Protein AF-A0A1G3SXF5-F1 (afdb_monomer_lite)

Radius of gyration: 14.96 Å; chains: 1; bounding box: 31×31×41 Å

Structure (mmCIF, N/CA/C/O backbone):
data_AF-A0A1G3SXF5-F1
#
_entry.id   AF-A0A1G3SXF5-F1
#
loop_
_atom_site.group_PDB
_atom_site.id
_atom_site.type_symbol
_atom_site.label_atom_id
_atom_site.label_alt_id
_atom_site.label_comp_id
_atom_site.label_asym_id
_atom_site.label_entity_id
_atom_site.label_seq_id
_atom_site.pdbx_PDB_ins_code
_atom_site.Cartn_x
_atom_site.Cartn_y
_atom_site.Cartn_z
_atom_site.occupancy
_atom_site.B_iso_or_equiv
_atom_site.auth_seq_id
_atom_site.auth_comp_id
_atom_site.auth_asym_id
_atom_site.auth_atom_id
_atom_site.pdbx_PDB_model_num
ATOM 1 N N . MET A 1 1 ? -14.128 -3.534 8.309 1.00 90.12 1 MET A N 1
ATOM 2 C CA . MET A 1 1 ? -13.345 -2.350 7.919 1.00 90.12 1 MET A CA 1
ATOM 3 C C . MET A 1 1 ? -12.128 -2.811 7.131 1.00 90.12 1 MET A C 1
ATOM 5 O O . MET A 1 1 ? -11.445 -3.719 7.588 1.00 90.12 1 MET A O 1
ATOM 9 N N . LYS A 1 2 ? -11.899 -2.254 5.943 1.00 96.25 2 LYS A N 1
ATOM 10 C CA . LYS A 1 2 ? -10.782 -2.554 5.041 1.00 96.25 2 LYS A CA 1
ATOM 11 C C . LYS A 1 2 ? -9.884 -1.325 4.958 1.00 96.25 2 LYS A C 1
ATOM 13 O O . LYS A 1 2 ? -10.366 -0.247 4.630 1.00 96.25 2 LYS A O 1
ATOM 18 N N . ILE A 1 3 ? -8.596 -1.487 5.227 1.00 97.44 3 ILE A N 1
ATOM 19 C CA . ILE A 1 3 ? -7.636 -0.379 5.251 1.00 97.44 3 ILE A CA 1
ATOM 20 C C . ILE A 1 3 ? -6.487 -0.707 4.310 1.00 97.44 3 ILE A C 1
ATOM 22 O O . ILE A 1 3 ? -5.937 -1.806 4.375 1.00 97.44 3 ILE A O 1
ATOM 26 N N . LEU A 1 4 ? -6.134 0.239 3.442 1.00 97.38 4 LEU A N 1
ATOM 27 C CA . LEU A 1 4 ? -5.012 0.116 2.520 1.00 97.38 4 LEU A CA 1
ATOM 28 C C . LEU A 1 4 ? -3.864 1.027 2.948 1.00 97.38 4 LEU A C 1
ATOM 30 O O . LEU A 1 4 ? -4.018 2.243 3.012 1.00 97.38 4 LEU A O 1
ATOM 34 N N . TYR A 1 5 ? -2.696 0.426 3.150 1.00 96.88 5 TYR A N 1
ATOM 35 C CA . TYR A 1 5 ? -1.423 1.116 3.319 1.00 96.88 5 TYR A CA 1
ATOM 36 C C . TYR A 1 5 ? -0.554 0.878 2.085 1.00 96.88 5 TYR A C 1
ATOM 38 O O . TYR A 1 5 ? -0.151 -0.257 1.824 1.00 96.88 5 TYR A O 1
ATOM 46 N N . PHE A 1 6 ? -0.237 1.930 1.331 1.00 94.25 6 PHE A N 1
ATOM 47 C CA . PHE A 1 6 ? 0.629 1.835 0.154 1.00 94.25 6 PHE A CA 1
ATOM 48 C C . PHE A 1 6 ? 1.796 2.823 0.232 1.00 94.25 6 PHE A C 1
ATOM 50 O O . PHE A 1 6 ? 1.805 3.761 1.025 1.00 94.25 6 PHE A O 1
ATOM 57 N N . GLY A 1 7 ? 2.830 2.581 -0.569 1.00 90.56 7 GLY A N 1
ATOM 58 C CA . GLY A 1 7 ? 4.025 3.417 -0.607 1.00 90.56 7 GLY A CA 1
ATOM 59 C C . GLY A 1 7 ? 5.252 2.650 -1.083 1.00 90.56 7 GLY A C 1
ATOM 60 O O . GLY A 1 7 ? 5.224 1.420 -1.219 1.00 90.56 7 GLY A O 1
ATOM 61 N N . GLY A 1 8 ? 6.340 3.387 -1.305 1.00 85.00 8 GLY A N 1
ATOM 62 C CA . GLY A 1 8 ? 7.594 2.856 -1.835 1.00 85.00 8 GLY A CA 1
ATOM 63 C C . GLY A 1 8 ? 8.226 1.748 -0.984 1.00 85.00 8 GLY A C 1
ATOM 64 O O . GLY A 1 8 ? 7.801 1.433 0.136 1.00 85.00 8 GLY A O 1
ATOM 65 N N . GLN A 1 9 ? 9.265 1.116 -1.521 1.00 82.50 9 GLN A N 1
ATOM 66 C CA . GLN A 1 9 ? 10.055 0.156 -0.759 1.00 82.50 9 GLN A CA 1
ATOM 67 C C . GLN A 1 9 ? 10.669 0.826 0.480 1.00 82.50 9 GLN A C 1
ATOM 69 O O . GLN A 1 9 ? 11.062 1.987 0.434 1.00 82.50 9 GLN A O 1
ATOM 74 N N . LYS A 1 10 ? 10.714 0.096 1.606 1.00 82.25 10 LYS A N 1
ATOM 75 C CA . LYS A 1 10 ? 11.229 0.591 2.899 1.00 82.25 10 LYS A CA 1
ATOM 76 C C . LYS A 1 10 ? 10.547 1.878 3.405 1.00 82.25 10 LYS A C 1
ATOM 78 O O . LYS A 1 10 ? 11.092 2.558 4.264 1.00 82.25 10 LYS A O 1
ATOM 83 N N . SER A 1 11 ? 9.334 2.194 2.941 1.00 89.38 11 SER A N 1
ATOM 84 C CA . SER A 1 11 ? 8.611 3.391 3.390 1.00 89.38 11 SER A CA 1
ATOM 85 C C . SER A 1 11 ? 8.097 3.322 4.829 1.00 89.38 11 SER A C 1
ATOM 87 O O . SER A 1 11 ? 7.713 4.354 5.358 1.00 89.38 11 SER A O 1
ATOM 89 N N . GLY A 1 12 ? 8.058 2.141 5.457 1.00 93.25 12 GLY A N 1
ATOM 90 C CA . GLY A 1 12 ? 7.466 1.937 6.788 1.00 93.25 12 GLY A CA 1
ATOM 91 C C . GLY A 1 12 ? 5.990 1.514 6.774 1.00 93.25 12 GLY A C 1
ATOM 92 O O . GLY A 1 12 ? 5.394 1.359 7.836 1.00 93.25 12 GLY A O 1
ATOM 93 N N . LYS A 1 13 ? 5.402 1.272 5.591 1.00 95.06 13 LYS A N 1
ATOM 94 C CA . LYS A 1 13 ? 3.985 0.884 5.447 1.00 95.06 13 LYS A CA 1
ATOM 95 C C . LYS A 1 13 ? 3.564 -0.334 6.280 1.00 95.06 13 LYS A C 1
ATOM 97 O O . LYS A 1 13 ? 2.496 -0.294 6.875 1.00 95.06 13 LYS A O 1
ATOM 102 N N . SER A 1 14 ? 4.391 -1.381 6.364 1.00 93.06 14 SER A N 1
ATOM 103 C CA . SER A 1 14 ? 4.064 -2.586 7.144 1.00 93.06 14 SER A CA 1
ATOM 104 C C . SER A 1 14 ? 3.985 -2.284 8.639 1.00 93.06 14 SER A C 1
ATOM 106 O O . SER A 1 14 ? 3.010 -2.652 9.278 1.00 93.06 14 SER A O 1
ATOM 108 N N . THR A 1 15 ? 4.946 -1.524 9.174 1.00 95.00 15 THR A N 1
ATOM 109 C CA . THR A 1 15 ? 4.975 -1.131 10.590 1.00 95.00 15 THR A CA 1
ATOM 110 C C . THR A 1 15 ? 3.733 -0.332 10.987 1.00 95.00 15 THR A C 1
ATOM 112 O O . THR A 1 15 ? 3.130 -0.606 12.023 1.00 95.00 15 THR A O 1
ATOM 115 N N . LEU A 1 16 ? 3.320 0.631 10.158 1.00 97.44 16 LEU A N 1
ATOM 116 C CA . LEU A 1 16 ? 2.123 1.436 10.423 1.00 97.44 16 LEU A CA 1
ATOM 117 C C . LEU A 1 16 ? 0.836 0.612 10.276 1.00 97.44 16 LEU A C 1
ATOM 119 O O . LEU A 1 16 ? -0.049 0.705 11.126 1.00 97.44 16 LEU A O 1
ATOM 123 N N . ALA A 1 17 ? 0.757 -0.252 9.260 1.00 95.75 17 ALA A N 1
ATOM 124 C CA . ALA A 1 17 ? -0.379 -1.151 9.071 1.00 95.75 17 ALA A CA 1
ATOM 125 C C . ALA A 1 17 ? -0.545 -2.132 10.244 1.00 95.75 17 ALA A C 1
ATOM 127 O O . ALA A 1 17 ? -1.662 -2.350 10.709 1.00 95.75 17 ALA A O 1
ATOM 128 N N . GLU A 1 18 ? 0.553 -2.690 10.757 1.00 95.19 18 GLU A N 1
ATOM 129 C CA . GLU A 1 18 ? 0.559 -3.568 11.931 1.00 95.19 18 GLU A CA 1
ATOM 130 C C . GLU A 1 18 ? 0.107 -2.827 13.193 1.00 95.19 18 GLU A C 1
ATOM 132 O O . GLU A 1 18 ? -0.760 -3.320 13.917 1.00 95.19 18 GLU A O 1
ATOM 137 N N . ALA A 1 19 ? 0.630 -1.620 13.433 1.00 96.12 19 ALA A N 1
ATOM 138 C CA . ALA A 1 19 ? 0.219 -0.790 14.564 1.00 96.12 19 ALA A CA 1
ATOM 139 C C . ALA A 1 19 ? -1.282 -0.464 14.509 1.00 96.12 19 ALA A C 1
ATOM 141 O O . ALA A 1 19 ? -1.991 -0.607 15.509 1.00 96.12 19 ALA A O 1
ATOM 142 N N . LYS A 1 20 ? -1.793 -0.098 13.326 1.00 96.12 20 LYS A N 1
ATOM 143 C CA . LYS A 1 20 ? -3.220 0.145 13.106 1.00 96.12 20 LYS A CA 1
ATOM 144 C C . LYS A 1 20 ? -4.036 -1.122 13.349 1.00 96.12 20 LYS A C 1
ATOM 146 O O . LYS A 1 20 ? -5.009 -1.053 14.094 1.00 96.12 20 LYS A O 1
ATOM 151 N N . ALA A 1 21 ? -3.629 -2.264 12.794 1.00 95.38 21 ALA A N 1
ATOM 152 C CA . ALA A 1 21 ? -4.310 -3.543 12.983 1.00 95.38 21 ALA A CA 1
ATOM 153 C C . ALA A 1 21 ? -4.411 -3.924 14.467 1.00 95.38 21 ALA A C 1
ATOM 155 O O . ALA A 1 21 ? -5.481 -4.317 14.921 1.00 95.38 21 ALA A O 1
ATOM 156 N N . LEU A 1 22 ? -3.335 -3.745 15.239 1.00 95.31 22 LEU A N 1
ATOM 157 C CA . LEU A 1 22 ? -3.340 -3.975 16.685 1.00 95.31 22 LEU A CA 1
ATOM 158 C C . LEU A 1 22 ? -4.266 -3.004 17.429 1.00 95.31 22 LEU A C 1
ATOM 160 O O . LEU A 1 22 ? -4.955 -3.421 18.352 1.00 95.31 22 LEU A O 1
ATOM 164 N N . SER A 1 23 ? -4.314 -1.732 17.025 1.00 95.38 23 SER A N 1
ATOM 165 C CA . SER A 1 23 ? -5.154 -0.726 17.692 1.00 95.38 23 SER A CA 1
ATOM 166 C C . SER A 1 23 ? -6.662 -0.931 17.505 1.00 95.38 23 SER A C 1
ATOM 168 O O . SER A 1 23 ? -7.439 -0.474 18.339 1.00 95.38 23 SER A O 1
ATOM 170 N N . ILE A 1 24 ? -7.081 -1.583 16.414 1.00 95.06 24 ILE A N 1
ATOM 171 C CA . ILE A 1 24 ? -8.499 -1.757 16.049 1.00 95.06 24 ILE A CA 1
ATOM 172 C C . ILE A 1 24 ? -9.022 -3.172 16.311 1.00 95.06 24 ILE A C 1
ATOM 174 O O . ILE A 1 24 ? -10.199 -3.434 16.076 1.00 95.06 24 ILE A O 1
ATOM 178 N N . SER A 1 25 ? -8.147 -4.104 16.688 1.00 93.62 25 SER A N 1
ATOM 179 C CA . SER A 1 25 ? -8.499 -5.514 16.803 1.00 93.62 25 SER A CA 1
ATOM 180 C C . SER A 1 25 ? -8.769 -5.888 18.253 1.00 93.62 25 SER A C 1
ATOM 182 O O . SER A 1 25 ? -7.869 -5.862 19.086 1.00 93.62 25 SER A O 1
ATOM 184 N N . ASP A 1 26 ? -9.996 -6.324 18.531 1.00 92.56 26 ASP A N 1
ATOM 185 C CA . ASP A 1 26 ? -10.373 -6.901 19.830 1.00 92.56 26 ASP A CA 1
ATOM 186 C C . ASP A 1 26 ? -9.804 -8.319 20.023 1.00 92.56 26 ASP A C 1
ATOM 188 O O . ASP A 1 26 ? -9.728 -8.843 21.135 1.00 92.56 26 ASP A O 1
ATOM 192 N N . GLN A 1 27 ? -9.419 -8.968 18.921 1.00 91.94 27 GLN A N 1
ATOM 193 C CA . GLN A 1 27 ? -8.867 -10.321 18.886 1.00 91.94 27 GLN A CA 1
ATOM 194 C C . GLN A 1 27 ? -7.435 -10.315 18.346 1.00 91.94 27 GLN A C 1
ATOM 196 O O . GLN A 1 27 ? -6.950 -9.316 17.822 1.00 91.94 27 GLN A O 1
ATOM 201 N N . LYS A 1 28 ? -6.727 -11.443 18.448 1.00 91.88 28 LYS A N 1
ATOM 202 C CA . LYS A 1 28 ? -5.377 -11.567 17.885 1.00 91.88 28 LYS A CA 1
ATOM 203 C C . LYS A 1 28 ? -5.432 -11.465 16.345 1.00 91.88 28 LYS A C 1
ATOM 205 O O . LYS A 1 28 ? -6.044 -12.340 15.731 1.00 91.88 28 LYS A O 1
ATOM 210 N N . PRO A 1 29 ? -4.782 -10.470 15.710 1.00 92.56 29 PRO A N 1
ATOM 211 C CA . PRO A 1 29 ? -4.728 -10.384 14.254 1.00 92.56 29 PRO A CA 1
ATOM 212 C C . PRO A 1 29 ? -3.788 -11.447 13.663 1.00 92.56 29 PRO A C 1
ATOM 214 O O . PRO A 1 29 ? -2.866 -11.931 14.326 1.00 92.56 29 PRO A O 1
ATOM 217 N N . TYR A 1 30 ? -4.010 -11.789 12.392 1.00 92.31 30 TYR A N 1
ATOM 218 C CA . TYR A 1 30 ? -3.187 -12.731 11.630 1.00 92.31 30 TYR A CA 1
ATOM 219 C C . TYR A 1 30 ? -2.447 -12.012 10.505 1.00 92.31 30 TYR A C 1
ATOM 221 O O . TYR A 1 30 ? -3.021 -11.173 9.813 1.00 92.31 30 TYR A O 1
ATOM 229 N N . TYR A 1 31 ? -1.182 -12.375 10.310 1.00 90.25 31 TYR A N 1
ATOM 230 C CA . TYR A 1 31 ? -0.349 -11.859 9.231 1.00 90.25 31 TYR A CA 1
ATOM 231 C C . TYR A 1 31 ? -0.289 -12.877 8.089 1.00 90.25 31 TYR A C 1
ATOM 233 O O . TYR A 1 31 ? 0.118 -14.020 8.305 1.00 90.25 31 TYR A O 1
ATOM 241 N N . LEU A 1 32 ? -0.686 -12.469 6.881 1.00 89.50 32 LEU A N 1
ATOM 242 C CA . LEU A 1 32 ? -0.590 -13.290 5.674 1.00 89.50 32 LEU A CA 1
ATOM 243 C C . LEU A 1 32 ? 0.568 -12.786 4.806 1.00 89.50 32 LEU A C 1
ATOM 245 O O . LEU A 1 32 ? 0.460 -11.745 4.161 1.00 89.50 32 LEU A O 1
ATOM 249 N N . ALA A 1 33 ? 1.669 -13.534 4.780 1.00 83.81 33 ALA A N 1
ATOM 250 C CA . ALA A 1 33 ? 2.784 -13.278 3.875 1.00 83.81 33 ALA A CA 1
ATOM 251 C C . ALA A 1 33 ? 2.533 -13.996 2.542 1.00 83.81 33 ALA A C 1
ATOM 253 O O . ALA A 1 33 ? 2.485 -15.222 2.504 1.00 83.81 33 ALA A O 1
ATOM 254 N N . THR A 1 34 ? 2.366 -13.241 1.456 1.00 81.31 34 THR A N 1
ATOM 255 C CA . THR A 1 34 ? 2.123 -13.787 0.106 1.00 81.31 34 THR A CA 1
ATOM 256 C C . THR A 1 34 ? 3.390 -13.903 -0.743 1.00 81.31 34 THR A C 1
ATOM 258 O O . THR A 1 34 ? 3.308 -14.296 -1.903 1.00 81.31 34 THR A O 1
ATOM 261 N N . TYR A 1 35 ? 4.550 -13.529 -0.197 1.00 74.06 35 TYR A N 1
ATOM 262 C CA . TYR A 1 35 ? 5.820 -13.611 -0.911 1.00 74.06 35 TYR A CA 1
ATOM 263 C C . TYR A 1 35 ? 6.291 -15.062 -1.011 1.00 74.06 35 TYR A C 1
ATOM 265 O O . TYR A 1 35 ? 6.355 -15.762 0.001 1.00 74.06 35 TYR A O 1
ATOM 273 N N . ASP A 1 36 ? 6.655 -15.476 -2.221 1.00 65.75 36 ASP A N 1
ATOM 274 C CA . ASP A 1 36 ? 7.250 -16.778 -2.484 1.00 65.75 36 ASP A CA 1
ATOM 275 C C . ASP A 1 36 ? 8.774 -16.646 -2.586 1.00 65.75 36 ASP A C 1
ATOM 277 O O . ASP A 1 36 ? 9.303 -15.951 -3.454 1.00 65.75 36 ASP A O 1
ATOM 281 N N . THR A 1 37 ? 9.492 -17.308 -1.680 1.00 61.75 37 THR A N 1
ATOM 282 C CA . THR A 1 37 ? 10.959 -17.310 -1.647 1.00 61.75 37 THR A CA 1
ATOM 283 C C . THR A 1 37 ? 11.577 -18.286 -2.650 1.00 61.75 37 THR A C 1
ATOM 285 O O . THR A 1 37 ? 12.801 -18.294 -2.793 1.00 61.75 37 THR A O 1
ATOM 288 N N . SER A 1 38 ? 10.785 -19.102 -3.358 1.00 62.91 38 SER A N 1
ATOM 289 C CA . SER A 1 38 ? 11.305 -20.171 -4.220 1.00 6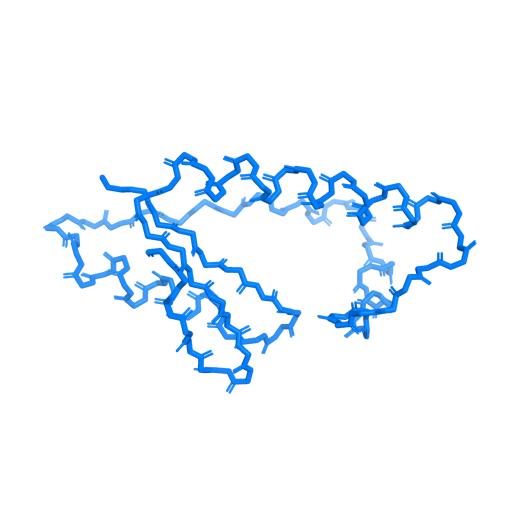2.91 38 SER A CA 1
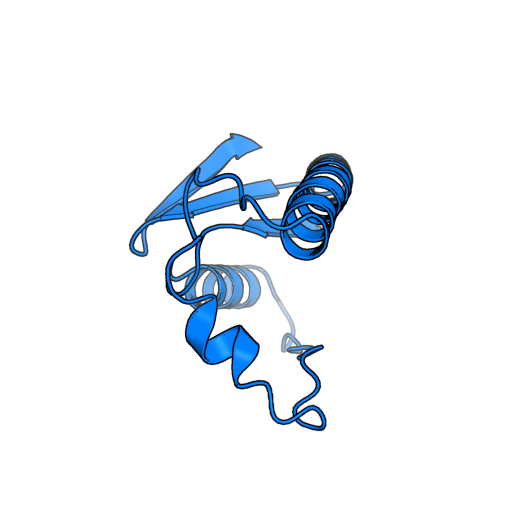ATOM 290 C C . SER A 1 38 ? 11.997 -19.692 -5.499 1.00 62.91 38 SER A C 1
ATOM 292 O O . SER A 1 38 ? 12.616 -20.502 -6.184 1.00 62.91 38 SER A O 1
ATOM 294 N N . PHE A 1 39 ? 11.893 -18.407 -5.846 1.00 60.81 39 PHE A N 1
ATOM 295 C CA . PHE A 1 39 ? 12.324 -17.897 -7.151 1.00 60.81 39 PHE A CA 1
ATOM 296 C C . PHE A 1 39 ? 13.748 -17.331 -7.211 1.00 60.81 39 PHE A C 1
ATOM 298 O O . PHE A 1 39 ? 14.160 -16.936 -8.294 1.00 60.81 39 PHE A O 1
ATOM 305 N N . GLY A 1 40 ? 14.517 -17.319 -6.110 1.00 57.00 40 GLY A N 1
ATOM 306 C CA . GLY A 1 40 ? 15.899 -16.806 -6.133 1.00 57.00 40 GLY A CA 1
ATOM 307 C C . GLY A 1 40 ? 15.966 -15.394 -6.726 1.00 57.00 40 GLY A C 1
ATOM 308 O O . GLY A 1 40 ? 16.652 -15.167 -7.717 1.00 57.00 40 GLY A O 1
ATOM 309 N N . ASP A 1 41 ? 15.149 -14.489 -6.181 1.00 59.75 41 ASP A N 1
ATOM 310 C CA . ASP A 1 41 ? 14.778 -13.228 -6.826 1.00 59.75 41 ASP A CA 1
ATOM 311 C C . ASP A 1 41 ? 15.881 -12.154 -6.714 1.00 59.75 41 ASP A C 1
ATOM 313 O O . ASP A 1 41 ? 15.777 -11.166 -5.979 1.00 59.75 41 ASP A O 1
ATOM 317 N N . ASP A 1 42 ? 16.966 -12.356 -7.464 1.00 59.88 42 ASP A N 1
ATOM 318 C CA . ASP A 1 42 ? 18.017 -11.356 -7.682 1.00 59.88 42 ASP A CA 1
ATOM 319 C C . ASP A 1 42 ? 17.442 -10.081 -8.332 1.00 59.88 42 ASP A C 1
ATOM 321 O O . ASP A 1 42 ? 17.961 -8.983 -8.138 1.00 59.88 42 ASP A O 1
ATOM 325 N N . GLU A 1 43 ? 16.322 -10.175 -9.050 1.00 52.25 43 GLU A N 1
ATOM 326 C CA . GLU A 1 43 ? 15.645 -9.038 -9.678 1.00 52.25 43 GLU A CA 1
ATOM 327 C C . GLU A 1 43 ? 14.975 -8.122 -8.638 1.00 52.25 43 GLU A C 1
ATOM 329 O O . GLU A 1 43 ? 15.048 -6.895 -8.745 1.00 52.25 43 GLU A O 1
ATOM 334 N N . MET A 1 44 ? 14.403 -8.68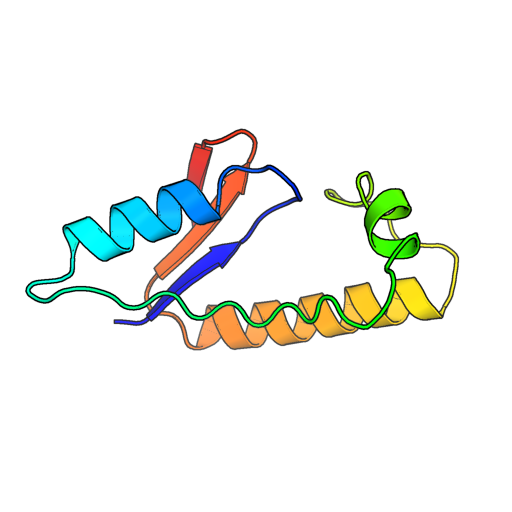3 -7.569 1.00 54.91 44 MET A N 1
ATOM 335 C CA . MET A 1 44 ? 13.910 -7.932 -6.409 1.00 54.91 44 MET A CA 1
ATOM 336 C C . MET A 1 44 ? 15.041 -7.188 -5.684 1.00 54.91 44 MET A C 1
ATOM 338 O O . MET A 1 44 ? 14.795 -6.132 -5.097 1.00 54.91 44 MET A O 1
ATOM 342 N N . SER A 1 45 ? 16.284 -7.675 -5.778 1.00 47.47 45 SER A N 1
ATOM 343 C CA . SER A 1 45 ? 17.469 -6.960 -5.282 1.00 47.47 45 SER A CA 1
ATOM 344 C C . SER A 1 45 ? 17.862 -5.758 -6.159 1.00 47.47 45 SER A C 1
ATOM 346 O O . SER A 1 45 ? 18.356 -4.755 -5.642 1.00 47.47 45 SER A O 1
ATOM 348 N N . VAL A 1 46 ? 17.561 -5.805 -7.463 1.00 48.03 46 VAL A N 1
ATOM 349 C CA . VAL A 1 46 ? 17.770 -4.705 -8.426 1.00 48.03 46 VAL A CA 1
ATOM 350 C C . VAL A 1 46 ? 16.625 -3.681 -8.380 1.00 48.03 46 VAL A C 1
ATOM 352 O O . VAL A 1 46 ? 16.851 -2.482 -8.528 1.00 48.03 46 VAL A O 1
ATOM 355 N N . ARG A 1 47 ? 15.390 -4.113 -8.096 1.00 52.62 47 ARG A N 1
ATOM 356 C CA . ARG A 1 47 ? 14.175 -3.270 -8.028 1.00 52.62 47 ARG A CA 1
ATOM 357 C C . ARG A 1 47 ? 14.110 -2.330 -6.809 1.00 52.62 47 ARG A C 1
ATOM 359 O O . ARG A 1 47 ? 13.123 -1.610 -6.652 1.00 52.62 47 ARG A O 1
ATOM 366 N N . ILE A 1 48 ? 15.168 -2.276 -5.992 1.00 52.59 48 ILE A N 1
ATOM 367 C CA . ILE A 1 48 ? 15.257 -1.505 -4.737 1.00 52.59 48 ILE A CA 1
ATOM 368 C C . ILE A 1 48 ? 15.231 0.028 -4.932 1.00 52.59 48 ILE A C 1
ATOM 370 O O . ILE A 1 48 ? 15.085 0.749 -3.947 1.00 52.59 48 ILE A O 1
ATOM 374 N N . ASP A 1 49 ? 15.250 0.540 -6.168 1.00 46.34 49 ASP A N 1
ATOM 375 C CA . ASP A 1 49 ? 15.351 1.988 -6.439 1.00 46.34 49 ASP A CA 1
ATOM 376 C C . ASP A 1 49 ? 14.182 2.617 -7.239 1.00 46.34 49 ASP A C 1
ATOM 378 O O . ASP A 1 49 ? 14.102 3.831 -7.391 1.00 46.34 49 ASP A O 1
ATOM 382 N N . VAL A 1 50 ? 13.197 1.843 -7.716 1.00 50.59 50 VAL A N 1
ATOM 383 C CA . VAL A 1 50 ? 12.088 2.377 -8.558 1.00 50.59 50 VAL A CA 1
ATOM 384 C C . VAL A 1 50 ? 10.877 2.897 -7.765 1.00 50.59 50 VAL A C 1
ATOM 386 O O . VAL A 1 50 ? 9.804 3.138 -8.316 1.00 50.59 50 VAL A O 1
ATOM 389 N N . GLY A 1 51 ? 11.036 3.113 -6.458 1.00 51.78 51 GLY A N 1
ATOM 390 C CA . GLY A 1 51 ? 9.95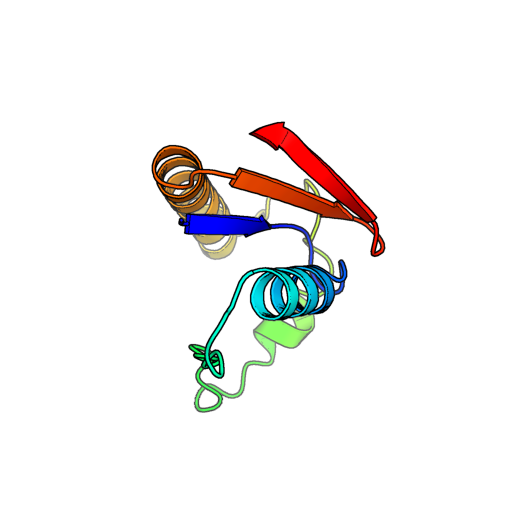1 3.414 -5.516 1.00 51.78 51 GLY A CA 1
ATOM 391 C C . GLY A 1 51 ? 9.205 4.741 -5.710 1.00 51.78 51 GLY A C 1
ATOM 392 O O . GLY A 1 51 ? 8.228 4.968 -4.998 1.00 51.78 51 GLY A O 1
ATOM 393 N N . THR A 1 52 ? 9.609 5.602 -6.648 1.00 47.25 52 THR A N 1
ATOM 394 C CA . THR A 1 52 ? 8.924 6.870 -6.943 1.00 47.25 52 THR A CA 1
ATOM 395 C C . THR A 1 52 ? 9.148 7.315 -8.392 1.00 47.25 52 THR A C 1
ATOM 397 O O . THR A 1 52 ? 10.231 7.769 -8.745 1.00 47.25 52 THR A O 1
ATOM 400 N N . GLY A 1 53 ? 8.104 7.246 -9.223 1.00 56.47 53 GLY A N 1
ATOM 401 C CA . GLY A 1 53 ? 7.963 8.076 -10.429 1.00 56.47 53 GLY A CA 1
ATOM 402 C C . GLY A 1 53 ? 8.828 7.744 -11.651 1.00 56.47 53 GLY A C 1
ATOM 403 O O . GLY A 1 53 ? 8.684 8.421 -12.666 1.00 56.47 53 GLY A O 1
ATOM 404 N N . VAL A 1 54 ? 9.687 6.723 -11.605 1.00 58.94 54 VAL A N 1
ATOM 405 C CA . VAL A 1 54 ? 10.483 6.324 -12.776 1.00 58.94 54 VAL A CA 1
ATOM 406 C C . VAL A 1 54 ? 9.724 5.274 -13.578 1.00 58.94 54 VAL A C 1
ATOM 408 O O . VAL A 1 54 ? 9.453 4.176 -13.100 1.00 58.94 54 VAL A O 1
ATOM 411 N N . ILE A 1 55 ? 9.377 5.626 -14.813 1.00 67.31 55 ILE A N 1
ATOM 412 C CA . ILE A 1 55 ? 8.793 4.709 -15.788 1.00 67.31 55 ILE A CA 1
ATOM 413 C C . ILE A 1 55 ? 9.920 3.824 -16.345 1.00 67.31 55 ILE A C 1
ATOM 415 O O . ILE A 1 55 ? 10.841 4.364 -16.962 1.00 67.31 55 ILE A O 1
ATOM 419 N N . PRO A 1 56 ? 9.866 2.491 -16.178 1.00 74.94 56 PRO A N 1
ATOM 420 C CA . PRO A 1 56 ? 10.874 1.606 -16.749 1.00 74.94 56 PRO A CA 1
ATOM 421 C C . PRO A 1 56 ? 10.854 1.645 -18.281 1.00 74.94 56 PRO A C 1
ATOM 423 O O . PRO A 1 56 ? 9.785 1.713 -18.896 1.00 74.94 56 PRO A O 1
ATOM 426 N N . ASN A 1 57 ? 12.038 1.575 -18.893 1.00 80.25 57 ASN A N 1
ATOM 427 C CA . ASN A 1 57 ? 12.181 1.515 -20.350 1.00 80.25 57 ASN A CA 1
ATOM 428 C C . ASN A 1 57 ? 11.925 0.106 -20.906 1.00 80.25 57 ASN A C 1
ATOM 430 O O . ASN A 1 57 ? 11.633 -0.037 -22.093 1.00 80.25 57 ASN A O 1
ATOM 434 N N . ASP A 1 58 ? 12.038 -0.937 -20.079 1.00 86.12 58 ASP A N 1
ATOM 435 C CA . ASP A 1 58 ? 11.764 -2.301 -20.508 1.00 86.12 58 ASP A CA 1
ATOM 436 C C . ASP A 1 58 ? 10.245 -2.602 -20.485 1.00 86.12 58 ASP A C 1
ATOM 438 O O . ASP A 1 58 ? 9.533 -2.220 -19.548 1.00 86.12 58 ASP A O 1
ATOM 442 N N . PRO A 1 59 ? 9.709 -3.306 -21.502 1.00 84.12 59 PRO A N 1
ATOM 443 C CA . PRO A 1 59 ? 8.269 -3.554 -21.608 1.00 84.12 59 PRO A CA 1
ATOM 444 C C . PRO A 1 59 ? 7.664 -4.359 -20.451 1.00 84.12 59 PRO A C 1
ATOM 446 O O . PRO A 1 59 ? 6.478 -4.203 -20.153 1.00 84.12 59 PRO A O 1
ATOM 449 N N . ILE A 1 60 ? 8.446 -5.241 -19.819 1.00 84.94 60 ILE A N 1
ATOM 450 C CA . ILE A 1 60 ? 7.966 -6.134 -18.757 1.00 84.94 60 ILE A CA 1
ATOM 451 C C . ILE A 1 60 ? 7.712 -5.329 -17.486 1.00 84.94 60 ILE A C 1
ATOM 453 O O . ILE A 1 60 ? 6.602 -5.352 -16.951 1.00 84.94 60 ILE A O 1
ATOM 457 N N . SER A 1 61 ? 8.704 -4.566 -17.037 1.00 76.75 61 SER A N 1
ATOM 458 C CA . SER A 1 61 ? 8.581 -3.715 -15.857 1.00 76.75 61 SER A CA 1
ATOM 459 C C . SER A 1 61 ? 7.562 -2.606 -16.083 1.00 76.75 61 SER A C 1
ATOM 461 O O . SER A 1 61 ? 6.824 -2.265 -15.159 1.00 76.75 61 SER A O 1
ATOM 463 N N . ARG A 1 62 ? 7.426 -2.097 -17.318 1.00 80.19 62 ARG A N 1
ATOM 464 C CA . ARG A 1 62 ? 6.354 -1.152 -17.647 1.00 80.19 62 ARG A CA 1
ATOM 465 C C . ARG A 1 62 ? 4.966 -1.760 -17.445 1.00 80.19 62 ARG A C 1
ATOM 467 O O . ARG A 1 62 ? 4.152 -1.167 -16.744 1.00 80.19 62 ARG A O 1
ATOM 474 N N . ARG A 1 63 ? 4.716 -2.961 -17.983 1.00 83.56 63 ARG A N 1
ATOM 475 C CA . ARG A 1 63 ? 3.448 -3.681 -17.761 1.00 83.56 63 ARG A CA 1
ATOM 476 C C . ARG A 1 63 ? 3.202 -3.957 -16.284 1.00 83.56 63 ARG A C 1
ATOM 478 O O . ARG A 1 63 ? 2.074 -3.822 -15.826 1.00 83.56 63 ARG A O 1
ATOM 485 N N . PHE A 1 64 ? 4.241 -4.326 -15.537 1.00 82.31 64 PHE A N 1
ATOM 486 C CA . PHE A 1 64 ? 4.134 -4.522 -14.094 1.00 82.31 64 PHE A CA 1
ATOM 487 C C . PHE A 1 64 ? 3.665 -3.246 -13.378 1.00 82.31 64 PHE A C 1
ATOM 489 O O . PHE A 1 64 ? 2.743 -3.312 -12.564 1.00 82.31 64 PHE A O 1
ATOM 496 N N . VAL A 1 65 ? 4.256 -2.089 -13.699 1.00 78.44 65 VAL A N 1
ATOM 497 C CA . VAL A 1 65 ? 3.841 -0.788 -13.148 1.00 78.44 65 VAL A CA 1
ATOM 498 C C . VAL A 1 65 ? 2.399 -0.457 -13.539 1.00 78.44 65 VAL A C 1
ATOM 500 O O . VAL A 1 65 ? 1.611 -0.097 -12.664 1.00 78.44 65 VAL A O 1
ATOM 503 N N . ASP A 1 66 ? 2.028 -0.636 -14.810 1.00 84.94 66 ASP A N 1
ATOM 504 C CA . ASP A 1 66 ? 0.672 -0.356 -15.292 1.00 84.94 66 ASP A CA 1
ATOM 505 C C . ASP A 1 66 ? -0.370 -1.236 -14.565 1.00 84.94 66 ASP A C 1
ATOM 507 O O . ASP A 1 66 ? -1.348 -0.720 -14.019 1.00 84.94 66 ASP A O 1
ATOM 511 N N . TYR A 1 67 ? -0.139 -2.553 -14.468 1.00 89.12 67 TYR A N 1
ATOM 512 C CA . TYR A 1 67 ? -1.043 -3.468 -13.758 1.00 89.12 67 TYR A CA 1
ATOM 513 C C . TYR A 1 67 ? -1.099 -3.195 -12.254 1.00 89.12 67 TYR A C 1
ATOM 515 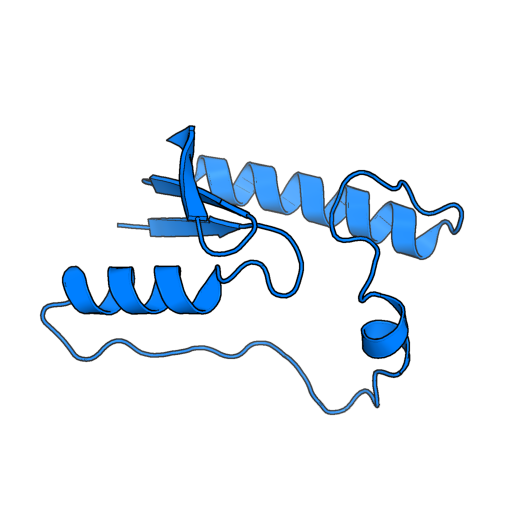O O . TYR A 1 67 ? -2.183 -3.226 -11.673 1.00 89.12 67 TYR A O 1
ATOM 523 N N . SER A 1 68 ? 0.035 -2.878 -11.625 1.00 85.44 68 SER A N 1
ATOM 524 C CA . SER A 1 68 ? 0.067 -2.488 -10.210 1.00 85.44 68 SER A CA 1
ATOM 525 C C . SER A 1 68 ? -0.764 -1.227 -9.964 1.00 85.44 68 SER A C 1
ATOM 527 O O . SER A 1 68 ? -1.466 -1.141 -8.960 1.00 85.44 68 SER A O 1
ATOM 529 N N . GLY A 1 69 ? -0.731 -0.271 -10.898 1.00 85.62 69 GLY A N 1
ATOM 530 C CA . GLY A 1 69 ? -1.542 0.942 -10.850 1.00 85.62 69 GLY A CA 1
ATOM 531 C C . GLY A 1 69 ? -3.042 0.667 -10.966 1.00 85.62 69 GLY A C 1
ATOM 532 O O . GLY A 1 69 ? -3.817 1.228 -10.193 1.00 85.62 69 GLY A O 1
ATOM 533 N N . VAL A 1 70 ? -3.458 -0.213 -11.883 1.00 91.31 70 VAL A N 1
ATOM 534 C CA . VAL A 1 70 ? -4.869 -0.629 -12.018 1.00 91.31 70 VAL A CA 1
ATOM 535 C C . VAL A 1 70 ? -5.344 -1.345 -10.753 1.00 91.31 70 VAL A C 1
ATOM 537 O O . VAL A 1 70 ? -6.364 -0.973 -10.182 1.00 91.31 70 VAL A O 1
ATOM 540 N N . ILE A 1 71 ? -4.573 -2.315 -10.256 1.00 91.62 71 ILE A N 1
ATOM 541 C CA . ILE A 1 71 ? -4.905 -3.044 -9.023 1.00 91.62 71 ILE A CA 1
ATOM 542 C C . ILE A 1 71 ? -4.978 -2.083 -7.830 1.00 91.62 71 ILE A C 1
ATOM 544 O O . ILE A 1 71 ? -5.902 -2.168 -7.027 1.00 91.62 71 ILE A O 1
ATOM 548 N N . GLY A 1 72 ? -4.037 -1.142 -7.721 1.00 91.56 72 GLY A N 1
ATOM 549 C CA . GLY A 1 72 ? -4.025 -0.137 -6.660 1.00 91.56 72 GLY A CA 1
ATOM 550 C C . GLY A 1 72 ? -5.277 0.743 -6.652 1.00 91.56 72 GLY A C 1
ATOM 551 O O . GLY A 1 72 ? -5.811 1.024 -5.580 1.00 91.56 72 GLY A O 1
ATOM 552 N N . GLN A 1 73 ? -5.779 1.130 -7.830 1.00 92.69 73 GLN A N 1
ATOM 553 C CA . GLN A 1 73 ? -7.027 1.892 -7.963 1.00 92.69 73 GLN A CA 1
ATOM 554 C C . GLN A 1 73 ? -8.239 1.084 -7.490 1.00 92.69 73 GLN A C 1
ATOM 556 O O . GLN A 1 73 ? -9.027 1.583 -6.685 1.00 92.69 73 GLN A O 1
ATOM 561 N N . GLU A 1 74 ? -8.351 -0.173 -7.921 1.00 97.00 74 GLU A N 1
ATOM 562 C CA . GLU A 1 74 ? -9.436 -1.066 -7.499 1.00 97.00 74 GLU A CA 1
ATOM 563 C C . GLU A 1 74 ? -9.409 -1.313 -5.983 1.00 97.00 74 GLU A C 1
ATOM 565 O O . GLU A 1 74 ? -10.436 -1.217 -5.309 1.00 97.00 74 GLU A O 1
ATOM 570 N N . LEU A 1 75 ? -8.222 -1.549 -5.410 1.00 95.50 75 LEU A N 1
ATOM 571 C CA . LEU A 1 75 ? -8.048 -1.705 -3.963 1.00 95.50 75 LEU A CA 1
ATOM 572 C C . LEU A 1 75 ? -8.460 -0.437 -3.201 1.00 95.50 75 LEU A C 1
ATOM 574 O O . LEU A 1 75 ? -9.207 -0.519 -2.226 1.00 95.50 75 LEU A O 1
ATOM 578 N N . ALA A 1 76 ? -8.022 0.740 -3.650 1.00 95.94 76 ALA A N 1
ATOM 579 C CA . ALA A 1 76 ? -8.390 2.009 -3.025 1.00 95.94 76 ALA A CA 1
ATOM 580 C C . ALA A 1 76 ? -9.906 2.274 -3.091 1.00 95.94 76 ALA A C 1
ATOM 582 O O . ALA A 1 76 ? -10.485 2.840 -2.157 1.00 95.94 76 ALA A O 1
ATOM 583 N N . HIS A 1 77 ? -10.568 1.837 -4.167 1.00 96.69 77 HIS A N 1
ATOM 584 C CA . HIS A 1 77 ? -12.014 1.962 -4.310 1.00 96.69 77 HIS A CA 1
ATOM 585 C C . HIS A 1 77 ? -12.766 1.146 -3.247 1.00 96.69 77 HIS A C 1
ATOM 587 O O . HIS A 1 77 ? -13.667 1.679 -2.595 1.00 96.69 77 HIS A O 1
ATOM 593 N N . ILE A 1 78 ? -12.354 -0.106 -3.015 1.00 97.50 78 ILE A N 1
ATOM 594 C CA . ILE A 1 78 ? -13.029 -1.026 -2.084 1.00 97.50 78 ILE A CA 1
ATOM 595 C C . ILE A 1 78 ? -12.641 -0.847 -0.607 1.00 97.50 78 ILE A C 1
ATOM 597 O O . ILE A 1 78 ? -13.297 -1.434 0.257 1.00 97.50 78 ILE A O 1
ATOM 601 N N . CYS A 1 79 ? -11.567 -0.112 -0.311 1.00 97.94 79 CYS A N 1
ATOM 602 C CA . CYS A 1 79 ? -11.107 0.150 1.054 1.00 97.94 79 CYS A CA 1
ATOM 603 C C . CYS A 1 79 ? -11.855 1.319 1.700 1.00 97.94 79 CYS A C 1
ATOM 605 O O . CYS A 1 79 ? -12.197 2.291 1.033 1.00 97.94 79 CYS A O 1
ATOM 607 N N . ASP A 1 80 ? -12.082 1.237 3.009 1.00 97.88 80 ASP A N 1
ATOM 608 C CA . ASP A 1 80 ? -12.717 2.292 3.803 1.00 97.88 80 ASP A CA 1
ATOM 609 C C . ASP A 1 80 ? -11.729 3.432 4.093 1.00 97.88 80 ASP A C 1
ATOM 611 O O . ASP A 1 80 ? -12.098 4.599 4.005 1.00 97.88 80 ASP A O 1
ATOM 615 N N . GLU A 1 81 ? -10.468 3.088 4.382 1.00 98.00 81 GLU A N 1
ATOM 616 C CA . GLU A 1 81 ? -9.376 4.043 4.606 1.00 98.00 81 GLU A CA 1
ATOM 617 C C . GLU A 1 81 ? -8.196 3.750 3.669 1.00 98.00 81 GLU A C 1
ATOM 619 O O . GLU A 1 81 ? -7.856 2.584 3.430 1.00 98.00 81 GLU A O 1
ATOM 624 N N . VAL A 1 82 ? -7.555 4.801 3.151 1.00 97.94 82 VAL A N 1
ATOM 625 C CA . VAL A 1 82 ? -6.376 4.688 2.276 1.00 97.94 82 VAL A CA 1
ATOM 626 C C . VAL A 1 82 ? -5.279 5.629 2.755 1.00 97.94 82 VAL A C 1
ATOM 628 O O . VAL A 1 82 ? -5.491 6.836 2.850 1.00 97.94 82 VAL A O 1
ATOM 631 N N . TYR A 1 83 ? -4.093 5.079 3.005 1.00 97.94 83 TYR A N 1
ATOM 632 C CA . TYR A 1 83 ? -2.931 5.797 3.517 1.00 97.94 83 TYR A CA 1
ATOM 633 C C . TYR A 1 83 ? -1.745 5.690 2.558 1.00 97.94 83 TYR A C 1
ATOM 635 O O . TYR A 1 83 ? -1.319 4.587 2.202 1.00 97.94 83 TYR A O 1
ATOM 643 N N . GLU A 1 84 ? -1.183 6.838 2.182 1.00 96.38 84 GLU A N 1
ATOM 644 C CA . GLU A 1 84 ? 0.121 6.910 1.522 1.00 96.38 84 GLU A CA 1
ATOM 645 C C . GLU A 1 84 ? 1.219 7.001 2.583 1.00 96.38 84 GLU A C 1
ATO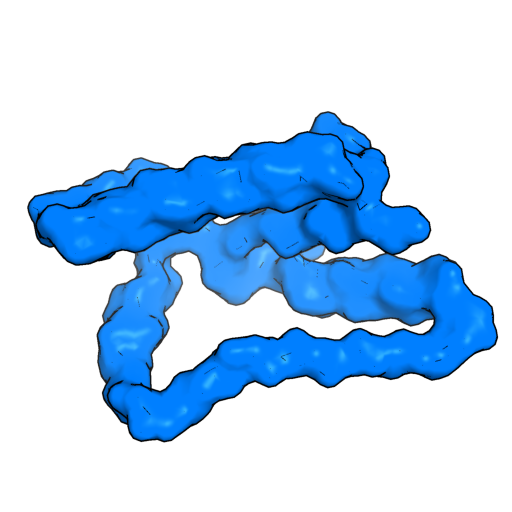M 647 O O . GLU A 1 84 ? 1.152 7.852 3.468 1.00 96.38 84 GLU A O 1
ATOM 652 N N . VAL A 1 85 ? 2.249 6.158 2.476 1.00 96.00 85 VAL A N 1
ATOM 653 C CA . VAL A 1 85 ? 3.383 6.150 3.404 1.00 96.00 85 VAL A CA 1
ATOM 654 C C . VAL A 1 85 ? 4.688 6.495 2.699 1.00 96.00 85 VAL A C 1
ATOM 656 O O . VAL A 1 85 ? 5.105 5.807 1.759 1.00 96.00 85 VAL A O 1
ATOM 659 N N . LYS A 1 86 ? 5.380 7.515 3.212 1.00 92.62 86 LYS A N 1
ATOM 660 C CA . LYS A 1 86 ? 6.704 7.965 2.763 1.00 92.62 86 LYS A CA 1
ATOM 661 C C . LYS A 1 86 ? 7.592 8.227 3.973 1.00 92.62 86 LYS A C 1
ATOM 663 O O . LYS A 1 86 ? 7.193 8.945 4.880 1.00 92.62 86 LYS A O 1
ATOM 668 N N . LEU A 1 87 ? 8.808 7.675 3.972 1.00 92.19 87 LEU A N 1
ATOM 669 C CA . LEU A 1 87 ? 9.817 7.924 5.017 1.00 92.19 87 LEU A CA 1
ATOM 670 C C . LEU A 1 87 ? 9.293 7.703 6.456 1.00 92.19 87 LEU A C 1
ATOM 672 O O . LEU A 1 87 ? 9.605 8.468 7.362 1.00 92.19 87 LEU A O 1
ATOM 676 N N . GLY A 1 88 ? 8.465 6.676 6.663 1.00 92.94 88 GLY A N 1
ATOM 677 C CA . GLY A 1 88 ? 7.857 6.347 7.957 1.00 92.94 88 GLY A CA 1
ATOM 678 C C . GLY A 1 88 ? 6.654 7.209 8.346 1.00 92.94 88 GLY A C 1
ATOM 679 O O . GLY A 1 88 ? 6.102 7.009 9.421 1.00 92.94 88 GLY A O 1
ATOM 680 N N . MET A 1 89 ? 6.235 8.145 7.493 1.00 95.62 89 MET A N 1
ATOM 681 C CA . MET A 1 89 ? 5.111 9.049 7.735 1.00 95.62 89 MET A CA 1
ATOM 682 C C . MET A 1 89 ? 3.918 8.655 6.866 1.00 95.62 89 MET A C 1
ATOM 684 O O . MET A 1 89 ? 4.081 8.444 5.663 1.00 95.62 89 MET A O 1
ATOM 688 N N . GLU A 1 90 ? 2.729 8.573 7.464 1.00 96.75 90 GLU A N 1
ATOM 689 C CA . GLU A 1 90 ? 1.468 8.327 6.756 1.00 96.75 90 GLU A CA 1
ATOM 690 C C . GLU A 1 90 ? 0.683 9.619 6.506 1.00 96.75 90 GLU A C 1
ATOM 692 O O . GLU A 1 90 ? 0.631 10.514 7.349 1.00 96.75 90 GLU A O 1
ATOM 697 N N . ILE A 1 91 ? 0.021 9.689 5.352 1.00 97.62 91 ILE A N 1
ATOM 698 C CA . ILE A 1 91 ? -1.003 10.684 5.035 1.00 97.62 91 ILE A CA 1
ATOM 699 C C . ILE A 1 91 ? -2.267 9.929 4.634 1.00 97.62 91 ILE A C 1
ATOM 701 O O . ILE A 1 91 ? -2.238 9.083 3.738 1.00 97.62 91 ILE A O 1
ATOM 705 N N . ARG A 1 92 ? -3.389 10.245 5.284 1.00 97.56 92 ARG A N 1
ATOM 706 C CA . ARG A 1 92 ? -4.701 9.703 4.922 1.00 97.56 92 ARG A CA 1
ATOM 707 C C . ARG A 1 92 ? -5.226 10.395 3.663 1.00 97.56 92 ARG A C 1
ATOM 709 O O . ARG A 1 92 ? -5.334 11.618 3.636 1.00 97.56 92 ARG A O 1
ATOM 716 N N . LEU A 1 93 ? -5.572 9.610 2.649 1.00 96.69 93 LEU A N 1
ATOM 717 C CA . LEU A 1 93 ? -6.155 10.072 1.384 1.00 96.69 93 LEU A CA 1
ATOM 718 C C . LEU A 1 93 ? -7.681 9.897 1.335 1.00 96.69 93 LEU A C 1
ATOM 720 O O . LEU A 1 93 ? -8.366 10.679 0.681 1.00 96.69 93 LEU A O 1
ATOM 724 N N . LYS A 1 94 ? -8.192 8.863 2.013 1.00 94.94 94 LYS A N 1
ATOM 725 C CA . LYS A 1 94 ? -9.607 8.489 2.153 1.00 94.94 94 LYS A CA 1
ATOM 726 C C . LYS A 1 94 ? -9.825 7.982 3.573 1.00 94.94 94 LYS A C 1
ATOM 728 O O . LYS A 1 94 ? -8.940 7.247 4.060 1.00 94.94 94 LYS A O 1
#

Foldseek 3Di:
DFEAFDFFPPLQSVVVVVVVCVVPDPDDDDDDDPDDPPPVPVVVVVCNPPGDDDQDPDPVVNVVVVVVVVVVVVSVVPGPWYWYTGNNDTDTPD

Secondary structure (DSSP, 8-state):
--EEEE-STTSSHHHHHHHHHHHH-SS---------GGG--HHHHHGGG-SSSPPPSSHHHHHHHHHHHHHHHHHHHH-SEEEEEETTEEEE--

pLDDT: mean 83.76, std 15.85, range [46.34, 98.0]

Sequence (94 aa):
MKILYFGGQKSGKSTLAEAKALSISDQKPYYLATYDTSFGDDEMSVRIDVGTGVIPNDPISRRFVDYSGVIGQELAHICDEVYEVKLGMEIRLK